Protein AF-A0AAF5RY80-F1 (afdb_monomer)

Foldseek 3Di:
DDDPPDDDPLNVLVVVLVVLLVVLVVQLVVLVVVVVPDDDDQDDPPDDPVRNVVVVVVVVVVVVVSVVSNVVSVVSVVVSVVSVVVSVVVVVVVVVVVD

pLDDT: mean 86.15, std 16.72, range [32.78, 98.25]

Structure (mmCIF, N/CA/C/O backbone):
data_AF-A0AAF5RY80-F1
#
_entry.id   AF-A0AAF5RY80-F1
#
loop_
_atom_site.group_PDB
_atom_site.id
_atom_site.type_symbol
_atom_site.label_atom_id
_atom_site.label_alt_id
_atom_site.label_comp_id
_atom_site.label_asym_id
_atom_site.label_entity_id
_atom_site.label_seq_id
_atom_site.pdbx_PDB_ins_code
_atom_site.Cartn_x
_atom_site.Cartn_y
_atom_site.Cartn_z
_atom_site.occupancy
_atom_site.B_iso_or_equiv
_atom_site.auth_seq_id
_atom_site.auth_comp_id
_atom_site.auth_asym_id
_atom_site.auth_atom_id
_atom_site.pdbx_PDB_model_num
ATOM 1 N N . MET A 1 1 ? 41.477 14.698 -15.555 1.00 32.78 1 MET A N 1
ATOM 2 C CA . MET A 1 1 ? 40.374 15.148 -16.433 1.00 32.78 1 MET A CA 1
ATOM 3 C C . MET A 1 1 ? 39.513 13.935 -16.764 1.00 32.78 1 MET A C 1
ATOM 5 O O . MET A 1 1 ? 39.820 13.187 -17.683 1.00 32.78 1 MET A O 1
ATOM 9 N N . THR A 1 2 ? 38.516 13.662 -15.926 1.00 33.88 2 THR A N 1
ATOM 10 C CA . THR A 1 2 ? 37.690 12.450 -15.996 1.00 33.88 2 THR A CA 1
ATOM 11 C C . THR A 1 2 ? 36.647 12.633 -17.095 1.00 33.88 2 THR A C 1
ATOM 13 O O . THR A 1 2 ? 35.738 13.449 -16.960 1.00 33.88 2 THR A O 1
ATOM 16 N N . LYS A 1 3 ? 36.802 11.926 -18.220 1.00 36.75 3 LYS A N 1
ATOM 17 C CA . LYS A 1 3 ? 35.811 11.922 -19.301 1.00 36.75 3 LYS A CA 1
ATOM 18 C C . LYS A 1 3 ? 34.612 11.078 -18.862 1.00 36.75 3 LYS A C 1
ATOM 20 O O . LYS A 1 3 ? 34.645 9.858 -18.981 1.00 36.75 3 LYS A O 1
ATOM 25 N N . PHE A 1 4 ? 33.561 11.725 -18.364 1.00 40.56 4 PHE A N 1
ATOM 26 C CA . PHE A 1 4 ? 32.227 11.127 -18.309 1.00 40.56 4 PHE A CA 1
ATOM 27 C C . PHE A 1 4 ? 31.706 11.030 -19.748 1.00 40.56 4 PHE A C 1
ATOM 29 O O . PHE A 1 4 ? 31.126 11.975 -20.277 1.00 40.56 4 PHE A O 1
ATOM 36 N N . PHE A 1 5 ? 31.982 9.912 -20.423 1.00 43.28 5 PHE A N 1
ATOM 37 C CA . PHE A 1 5 ? 31.285 9.580 -21.662 1.00 43.28 5 PHE A CA 1
ATOM 38 C C . PHE A 1 5 ? 29.812 9.350 -21.319 1.00 43.28 5 PHE A C 1
ATOM 40 O O . PHE A 1 5 ? 29.488 8.535 -20.456 1.00 43.28 5 PHE A O 1
ATOM 47 N N . GLY A 1 6 ? 28.945 10.152 -21.937 1.00 42.78 6 GLY A N 1
ATOM 48 C CA . GLY A 1 6 ? 27.525 10.221 -21.627 1.00 42.78 6 GLY A CA 1
ATOM 49 C C . GLY A 1 6 ? 26.846 8.866 -21.763 1.00 42.78 6 GLY A C 1
ATOM 50 O O . GLY A 1 6 ? 26.859 8.270 -22.839 1.00 42.78 6 GLY A O 1
ATOM 51 N N . ALA A 1 7 ? 26.216 8.419 -20.677 1.00 46.22 7 ALA A N 1
ATOM 52 C CA . ALA A 1 7 ? 25.208 7.374 -20.744 1.00 46.22 7 ALA A CA 1
ATOM 53 C C . ALA A 1 7 ? 24.191 7.770 -21.820 1.00 46.22 7 ALA A C 1
ATOM 55 O O . ALA A 1 7 ? 23.698 8.904 -21.846 1.00 46.22 7 ALA A O 1
ATOM 56 N N . THR A 1 8 ? 23.895 6.860 -22.740 1.00 60.91 8 THR A N 1
ATOM 57 C CA . THR A 1 8 ? 22.867 7.119 -23.747 1.00 60.91 8 THR A CA 1
ATOM 58 C C . THR A 1 8 ? 21.544 7.415 -23.031 1.00 60.91 8 THR A C 1
ATOM 60 O O . THR A 1 8 ? 21.240 6.819 -22.000 1.00 60.91 8 THR A O 1
ATOM 63 N N . SER A 1 9 ? 20.716 8.321 -23.565 1.00 64.56 9 SER A N 1
ATOM 64 C CA . SER A 1 9 ? 19.412 8.690 -22.968 1.00 64.56 9 SER A CA 1
ATOM 65 C C . SER A 1 9 ? 18.545 7.470 -22.580 1.00 64.56 9 SER A C 1
ATOM 67 O O . SER A 1 9 ? 17.769 7.526 -21.627 1.00 64.56 9 SER A O 1
ATOM 69 N N . ARG A 1 10 ? 18.735 6.331 -23.261 1.00 64.81 10 ARG A N 1
ATOM 70 C CA . ARG A 1 10 ? 18.088 5.045 -22.964 1.00 64.81 10 ARG A CA 1
ATOM 71 C C . ARG A 1 10 ? 18.618 4.349 -21.709 1.00 64.81 10 ARG A C 1
ATOM 73 O O . ARG A 1 10 ? 17.816 3.779 -20.980 1.00 64.81 10 ARG A O 1
ATOM 80 N N . GLU A 1 11 ? 19.926 4.374 -21.467 1.00 63.44 11 GLU A N 1
ATOM 81 C CA . GLU A 1 11 ? 20.539 3.812 -20.253 1.00 63.44 11 GLU A CA 1
ATOM 82 C C . GLU A 1 11 ? 20.122 4.616 -19.022 1.00 63.44 11 GLU A C 1
ATOM 84 O O . GLU A 1 11 ? 19.768 4.035 -17.998 1.00 63.44 11 GLU A O 1
ATOM 89 N N . LEU A 1 12 ? 20.051 5.946 -19.161 1.00 65.44 12 LEU A N 1
ATOM 90 C CA . LEU A 1 12 ? 19.527 6.825 -18.118 1.00 65.44 12 LEU A CA 1
ATOM 91 C C . LEU A 1 12 ? 18.050 6.504 -17.809 1.00 65.44 12 LEU A C 1
ATOM 93 O O . LEU A 1 12 ? 17.675 6.379 -16.647 1.00 65.44 12 LEU A O 1
ATOM 97 N N . CYS A 1 13 ? 17.228 6.288 -18.844 1.00 76.06 13 CYS A N 1
ATOM 98 C CA . CYS A 1 13 ? 15.809 5.937 -18.707 1.00 76.06 13 CYS A CA 1
ATOM 99 C C . CYS A 1 13 ? 15.591 4.583 -18.004 1.00 76.06 13 CYS A C 1
ATOM 101 O O . CYS A 1 13 ? 14.750 4.473 -17.110 1.00 76.06 13 CYS A O 1
ATOM 103 N N . LEU A 1 14 ? 16.383 3.566 -18.359 1.00 81.06 14 LEU A N 1
ATOM 104 C CA . LEU A 1 14 ? 16.352 2.254 -17.711 1.00 81.06 14 LEU A CA 1
ATOM 105 C C . LEU A 1 14 ? 16.757 2.326 -16.237 1.00 81.06 14 LEU A C 1
ATOM 107 O O . LEU A 1 14 ? 16.058 1.781 -15.384 1.00 81.06 14 LEU A O 1
ATOM 111 N N . ALA A 1 15 ? 17.852 3.025 -15.930 1.00 85.75 15 ALA A N 1
ATOM 112 C CA . ALA A 1 15 ? 18.319 3.198 -14.559 1.00 85.75 15 ALA A CA 1
ATOM 113 C C . ALA A 1 15 ? 17.255 3.877 -13.679 1.00 85.75 15 ALA A C 1
ATOM 115 O O . ALA A 1 15 ? 17.009 3.439 -12.555 1.00 85.75 15 ALA A O 1
ATOM 116 N N . THR A 1 16 ? 16.557 4.889 -14.209 1.00 88.19 16 THR A N 1
ATOM 117 C CA . THR A 1 16 ? 15.443 5.541 -13.507 1.00 88.19 16 THR A CA 1
ATOM 118 C C . THR A 1 16 ? 14.267 4.589 -13.260 1.00 88.19 16 THR A C 1
ATOM 120 O O . THR A 1 16 ? 13.699 4.601 -12.169 1.00 88.19 16 THR A O 1
ATOM 123 N N . LEU A 1 17 ? 13.901 3.737 -14.227 1.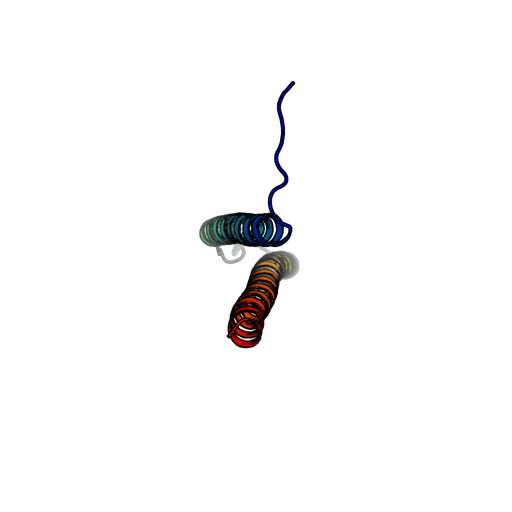00 89.00 17 LEU A N 1
ATOM 124 C CA . LEU A 1 17 ? 12.838 2.740 -14.033 1.00 89.00 17 LEU A CA 1
ATOM 125 C C . LEU A 1 17 ? 13.193 1.744 -12.924 1.00 89.00 17 LEU A C 1
ATOM 127 O O . LEU A 1 17 ? 12.379 1.522 -12.029 1.00 89.00 17 LEU A O 1
ATOM 131 N N . PHE A 1 18 ? 14.414 1.204 -12.931 1.00 90.44 18 PHE A N 1
ATOM 132 C CA . PHE A 1 18 ? 14.873 0.283 -11.889 1.00 90.44 18 PHE A CA 1
ATOM 133 C C . PHE A 1 18 ? 14.916 0.933 -10.504 1.00 90.44 18 PHE A C 1
ATOM 135 O O . PHE A 1 18 ? 14.434 0.337 -9.540 1.00 90.44 18 PHE A O 1
ATOM 142 N N . ALA A 1 19 ? 15.420 2.166 -10.399 1.00 92.81 19 ALA A N 1
ATOM 143 C CA . ALA A 1 19 ? 15.437 2.906 -9.138 1.00 92.81 19 ALA A CA 1
ATOM 144 C C . ALA A 1 19 ? 14.018 3.117 -8.578 1.00 92.81 19 ALA A C 1
ATOM 146 O O . ALA A 1 19 ? 13.778 2.927 -7.382 1.00 92.81 19 ALA A O 1
ATOM 147 N N . ASN A 1 20 ? 13.058 3.445 -9.449 1.00 92.31 20 ASN A N 1
ATOM 148 C CA . ASN A 1 20 ? 11.658 3.612 -9.065 1.00 92.31 20 ASN A CA 1
ATOM 149 C C . ASN A 1 20 ? 11.015 2.291 -8.622 1.00 92.31 20 ASN A C 1
ATOM 151 O O . ASN A 1 20 ? 10.309 2.281 -7.613 1.00 92.31 20 ASN A O 1
ATOM 155 N N . ILE A 1 21 ? 11.277 1.179 -9.321 1.00 94.69 21 ILE A N 1
ATOM 156 C CA . ILE A 1 21 ? 10.807 -0.160 -8.920 1.00 94.69 21 ILE A CA 1
ATOM 157 C C . ILE A 1 21 ? 11.318 -0.493 -7.525 1.00 94.69 21 ILE A C 1
ATOM 159 O O . ILE A 1 21 ? 10.529 -0.865 -6.657 1.00 94.69 21 ILE A O 1
ATOM 163 N N . GLN A 1 22 ? 12.624 -0.338 -7.306 1.00 96.44 22 GLN A N 1
ATOM 164 C CA . GLN A 1 22 ? 13.253 -0.694 -6.041 1.00 96.44 22 GLN A CA 1
ATOM 165 C C . GLN A 1 22 ? 12.689 0.147 -4.893 1.00 96.44 22 GLN A C 1
ATOM 167 O O . GLN A 1 22 ? 12.246 -0.400 -3.885 1.00 96.44 22 GLN A O 1
ATOM 172 N N . THR A 1 23 ? 12.594 1.462 -5.095 1.00 96.69 23 THR A N 1
ATOM 173 C CA . THR A 1 23 ? 12.020 2.389 -4.112 1.00 96.69 23 THR A CA 1
ATOM 174 C C . THR A 1 23 ? 10.563 2.042 -3.790 1.00 96.69 23 THR A C 1
ATOM 176 O O . THR A 1 23 ? 10.153 2.046 -2.630 1.00 96.69 23 THR A O 1
ATOM 179 N N . THR A 1 24 ? 9.755 1.729 -4.805 1.00 97.06 24 THR A N 1
ATOM 180 C CA . THR A 1 24 ? 8.330 1.399 -4.623 1.00 97.06 24 THR A CA 1
ATOM 181 C C . THR A 1 24 ? 8.162 0.058 -3.913 1.00 97.06 24 THR A C 1
ATOM 183 O O . THR A 1 24 ? 7.330 -0.068 -3.015 1.00 97.06 24 THR A O 1
ATOM 186 N N . LYS A 1 25 ? 9.001 -0.929 -4.243 1.00 97.38 25 LYS A N 1
ATOM 187 C CA . LYS A 1 25 ? 9.053 -2.227 -3.563 1.00 97.38 25 LYS A CA 1
ATOM 188 C C . LYS A 1 25 ? 9.397 -2.072 -2.087 1.00 97.38 25 LYS A C 1
ATOM 190 O O . LYS A 1 25 ? 8.713 -2.653 -1.252 1.00 97.38 25 LYS A O 1
ATOM 195 N N . GLU A 1 26 ? 10.425 -1.297 -1.759 1.00 98.06 26 GLU A N 1
ATOM 196 C CA . GLU A 1 26 ? 10.819 -1.051 -0.368 1.00 98.06 26 GLU A CA 1
ATOM 197 C C . GLU A 1 26 ? 9.696 -0.381 0.426 1.00 98.06 26 GLU A C 1
ATOM 199 O O . GLU A 1 26 ? 9.359 -0.843 1.517 1.00 98.06 26 GLU A O 1
ATOM 204 N N . LYS A 1 27 ? 9.046 0.638 -0.153 1.00 97.44 27 LYS A N 1
ATOM 205 C CA . LYS A 1 27 ? 7.867 1.280 0.447 1.00 97.44 27 LYS A CA 1
ATOM 206 C C . LYS A 1 27 ? 6.746 0.276 0.715 1.00 97.44 27 LYS A C 1
ATOM 208 O O . LYS A 1 27 ? 6.227 0.242 1.827 1.00 97.44 27 LYS A O 1
ATOM 213 N N . LEU A 1 28 ? 6.406 -0.568 -0.261 1.00 98.00 28 LEU A N 1
ATOM 214 C CA . LEU A 1 28 ? 5.357 -1.575 -0.100 1.00 98.00 28 LEU A CA 1
ATOM 215 C C . LEU A 1 28 ? 5.714 -2.608 0.977 1.00 98.00 28 LEU A C 1
ATOM 217 O O . LEU A 1 28 ? 4.889 -2.910 1.832 1.00 98.00 28 LEU A O 1
ATOM 221 N N . VAL A 1 29 ? 6.944 -3.127 0.973 1.00 98.06 29 VAL A N 1
ATOM 222 C CA . VAL A 1 29 ? 7.405 -4.093 1.983 1.00 98.06 29 VAL A CA 1
ATOM 223 C C . VAL A 1 29 ? 7.336 -3.493 3.386 1.00 98.06 29 VAL A C 1
ATOM 225 O O . VAL A 1 29 ? 6.889 -4.167 4.312 1.00 98.06 29 VAL A O 1
ATOM 228 N N . ASN A 1 30 ? 7.738 -2.232 3.553 1.00 97.56 30 ASN A N 1
ATOM 229 C CA . ASN A 1 30 ? 7.648 -1.549 4.841 1.00 97.56 30 ASN A CA 1
ATOM 230 C C . ASN A 1 30 ? 6.190 -1.361 5.282 1.00 97.56 30 ASN A C 1
ATOM 232 O O . ASN A 1 30 ? 5.868 -1.680 6.422 1.00 97.56 30 ASN A O 1
ATOM 236 N N . LEU A 1 31 ? 5.289 -0.969 4.375 1.00 97.25 31 LEU A N 1
ATOM 237 C CA . LEU A 1 31 ? 3.854 -0.874 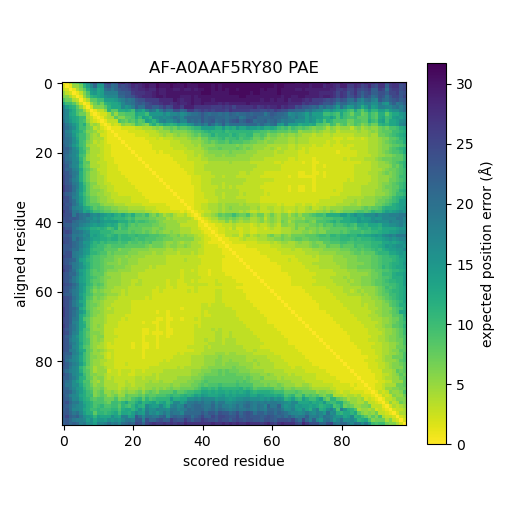4.674 1.00 97.25 31 LEU A CA 1
ATOM 238 C C . LEU A 1 31 ? 3.253 -2.220 5.095 1.00 97.25 31 LEU A C 1
ATOM 240 O O . LEU A 1 31 ? 2.482 -2.274 6.049 1.00 97.25 31 LEU A O 1
ATOM 244 N N . LEU A 1 32 ? 3.620 -3.314 4.425 1.00 96.56 32 LEU A N 1
ATOM 245 C CA . LEU A 1 32 ? 3.149 -4.653 4.787 1.00 96.56 32 LEU A CA 1
ATOM 246 C C . LEU A 1 32 ? 3.661 -5.083 6.166 1.00 96.56 32 LEU A C 1
ATOM 248 O O . LEU A 1 32 ? 2.915 -5.688 6.932 1.00 96.56 32 LEU A O 1
ATOM 252 N N . LYS A 1 33 ? 4.905 -4.734 6.514 1.00 96.88 33 LYS A N 1
ATOM 253 C CA . LYS A 1 33 ? 5.439 -4.955 7.867 1.00 96.88 33 LYS A CA 1
ATOM 254 C C . LYS A 1 33 ? 4.673 -4.147 8.911 1.00 96.88 33 LYS A C 1
ATOM 256 O O . LYS A 1 33 ? 4.297 -4.710 9.934 1.00 96.88 33 LYS A O 1
ATOM 261 N N . GLU A 1 34 ? 4.410 -2.868 8.641 1.00 95.25 34 GLU A N 1
ATOM 262 C CA . GLU A 1 34 ? 3.604 -2.019 9.523 1.00 95.25 34 GLU A CA 1
ATOM 263 C C . GLU A 1 34 ? 2.223 -2.640 9.757 1.00 95.25 34 GLU A C 1
ATOM 265 O O . GLU A 1 34 ? 1.828 -2.816 10.904 1.00 95.25 34 GLU A O 1
ATOM 270 N N . ILE A 1 35 ? 1.524 -3.044 8.693 1.00 94.81 35 ILE A N 1
ATOM 271 C CA . ILE A 1 35 ? 0.196 -3.669 8.780 1.00 94.81 35 ILE A CA 1
ATOM 272 C C . ILE A 1 35 ? 0.244 -4.980 9.565 1.00 94.81 35 ILE A C 1
ATOM 274 O O . ILE A 1 35 ? -0.589 -5.188 10.441 1.00 94.81 35 ILE A O 1
ATOM 278 N N . ASN A 1 36 ? 1.234 -5.837 9.313 1.00 93.44 36 ASN A N 1
ATOM 279 C CA . ASN A 1 36 ? 1.387 -7.091 10.054 1.00 93.44 36 ASN A CA 1
ATOM 280 C C . ASN A 1 36 ? 1.675 -6.867 11.545 1.00 93.44 36 ASN A C 1
ATOM 282 O O . ASN A 1 36 ? 1.323 -7.711 12.364 1.00 93.44 36 ASN A O 1
ATOM 286 N N . SER A 1 37 ? 2.302 -5.744 11.904 1.00 94.12 37 SER A N 1
ATOM 287 C CA . SER A 1 37 ? 2.532 -5.362 13.302 1.00 94.12 37 SER A CA 1
ATOM 288 C C . SER A 1 37 ? 1.332 -4.678 13.968 1.00 94.12 37 SER A C 1
ATOM 290 O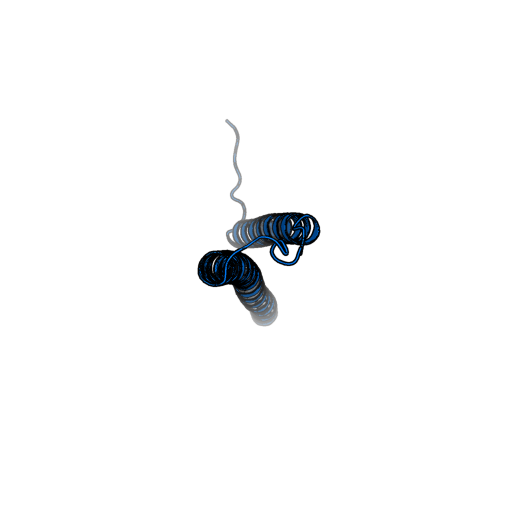 O . SER A 1 37 ? 1.361 -4.437 15.173 1.00 94.12 37 SER A O 1
ATOM 292 N N . MET A 1 38 ? 0.274 -4.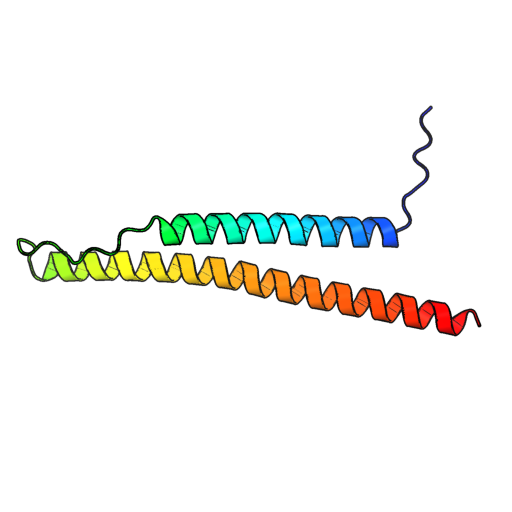350 13.217 1.00 91.31 38 MET A N 1
ATOM 293 C CA . MET A 1 38 ? -0.914 -3.721 13.789 1.00 91.31 38 MET A CA 1
ATOM 294 C C . MET A 1 38 ? -1.720 -4.738 14.596 1.00 91.31 38 MET A C 1
ATOM 296 O O . MET A 1 38 ? -2.303 -5.673 14.053 1.00 91.31 38 MET A O 1
ATOM 300 N N . GLU A 1 39 ? -1.847 -4.501 15.899 1.00 84.88 39 GLU A N 1
ATOM 301 C CA . GLU A 1 39 ? -2.751 -5.287 16.732 1.00 84.88 39 GLU A CA 1
ATOM 302 C C . GLU A 1 39 ? -4.217 -4.905 16.471 1.00 84.88 39 GLU A C 1
ATOM 304 O O . GLU A 1 39 ? -4.656 -3.764 16.685 1.00 84.88 39 GLU A O 1
ATOM 309 N N . ILE A 1 40 ? -5.011 -5.883 16.030 1.00 85.25 40 ILE A N 1
ATOM 310 C CA . ILE A 1 40 ? -6.461 -5.749 15.859 1.00 85.25 40 ILE A CA 1
ATOM 311 C C . ILE A 1 40 ? -7.184 -6.282 17.082 1.00 85.25 40 ILE A C 1
ATOM 313 O O . ILE A 1 40 ? -7.640 -7.419 17.119 1.00 85.25 40 ILE A O 1
ATOM 317 N N . LYS A 1 41 ? -7.267 -5.420 18.097 1.00 88.00 41 LYS A N 1
ATOM 318 C CA . LYS A 1 41 ? -8.007 -5.677 19.331 1.00 88.00 41 LYS A CA 1
ATOM 319 C C . LYS A 1 41 ? -9.384 -5.002 19.295 1.00 88.00 41 LYS A C 1
ATOM 321 O O . LYS A 1 41 ? -9.499 -3.903 18.734 1.00 88.00 41 LYS A O 1
ATOM 326 N N . PRO A 1 42 ? -10.416 -5.644 19.867 1.00 89.56 42 PRO A N 1
ATOM 327 C CA . PRO A 1 42 ? -11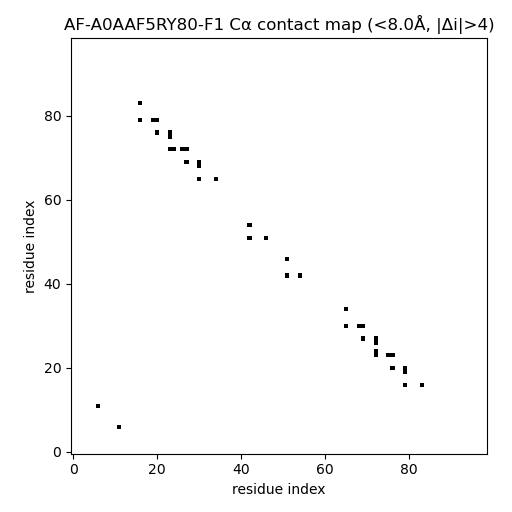.696 -4.995 20.120 1.00 89.56 42 PRO A CA 1
ATOM 328 C C . PRO A 1 42 ? -11.542 -3.888 21.180 1.00 89.56 42 PRO A C 1
ATOM 330 O O . PRO A 1 42 ? -10.555 -3.892 21.921 1.00 89.56 42 PRO A O 1
ATOM 333 N N . PRO A 1 43 ? -12.495 -2.941 21.262 1.00 93.25 43 PRO A N 1
ATOM 334 C CA . PRO A 1 43 ? -12.527 -1.973 22.352 1.00 93.25 43 PRO A CA 1
ATOM 335 C C . PRO A 1 43 ? -12.706 -2.682 23.697 1.00 93.25 43 PRO A C 1
ATOM 337 O O . PRO A 1 43 ? -13.303 -3.760 23.771 1.00 93.25 43 PRO A O 1
ATOM 340 N N . GLU A 1 44 ? -12.216 -2.063 24.766 1.00 93.38 44 GLU A N 1
ATOM 341 C CA . GLU A 1 44 ? -12.341 -2.620 26.110 1.00 93.38 44 GLU A CA 1
ATOM 342 C C . GLU A 1 44 ? -13.813 -2.714 26.534 1.00 93.38 44 GLU A C 1
ATOM 344 O O . GLU A 1 44 ? -14.657 -1.884 26.177 1.00 93.38 44 GLU A O 1
ATOM 349 N N . SER A 1 45 ? -14.139 -3.738 27.325 1.00 92.62 45 SER A N 1
ATOM 350 C CA . SER A 1 45 ? -15.503 -3.949 27.819 1.00 92.62 45 SER A CA 1
ATOM 351 C C . SER A 1 45 ? -15.984 -2.807 28.719 1.00 92.62 45 SER A C 1
ATOM 353 O O . SER A 1 45 ? -17.180 -2.523 28.737 1.00 92.62 45 SER A O 1
ATOM 355 N N . SER A 1 46 ? -15.053 -2.143 29.410 1.00 96.56 46 SER A N 1
ATOM 356 C CA . SER A 1 46 ? -15.254 -0.970 30.270 1.00 96.56 46 SER A CA 1
ATOM 357 C C . SER A 1 46 ? -15.636 0.303 29.510 1.00 96.56 46 SER A C 1
ATOM 359 O O . SER A 1 46 ? -16.212 1.200 30.120 1.00 96.56 46 SER A O 1
ATOM 361 N N . MET A 1 47 ? -15.350 0.395 28.205 1.00 96.88 47 MET A N 1
ATOM 362 C CA . MET A 1 47 ? -15.621 1.604 27.422 1.00 96.88 47 MET A CA 1
ATOM 363 C C . MET A 1 47 ? -17.125 1.870 27.288 1.00 96.88 47 MET A C 1
ATOM 365 O O . MET A 1 47 ? -17.926 0.970 26.985 1.00 96.88 47 MET A O 1
ATOM 369 N N . THR A 1 48 ? -17.492 3.140 27.429 1.00 97.69 48 THR A N 1
ATOM 370 C CA . THR A 1 48 ? -18.821 3.673 27.126 1.00 97.69 48 THR A CA 1
ATOM 371 C C . THR A 1 48 ? -19.138 3.575 25.630 1.00 97.69 48 THR A C 1
ATOM 373 O O . THR A 1 48 ? -18.291 3.250 24.793 1.00 97.69 48 THR A O 1
ATOM 376 N N . LEU A 1 49 ? -20.395 3.844 25.269 1.00 96.62 49 LEU A N 1
ATOM 377 C CA . LEU A 1 49 ? -20.822 3.824 23.872 1.00 96.62 49 LEU A CA 1
ATOM 378 C C . LEU A 1 49 ? -20.102 4.884 23.019 1.00 96.62 49 LEU A C 1
ATOM 380 O O . LEU A 1 49 ? -19.705 4.575 21.896 1.00 96.62 49 LEU A O 1
ATOM 384 N N . GLU A 1 50 ? -19.914 6.101 23.540 1.00 97.31 50 GLU A N 1
ATOM 385 C CA . GLU A 1 50 ? -19.259 7.175 22.781 1.00 97.31 50 GLU A CA 1
ATOM 386 C C . GLU A 1 50 ? -17.764 6.881 22.597 1.00 97.31 50 GLU A C 1
ATOM 388 O O . GLU A 1 50 ? -17.259 6.957 21.481 1.00 97.31 50 GLU A O 1
ATOM 393 N N . GLU A 1 51 ? -17.081 6.391 23.637 1.00 97.19 51 GLU A N 1
ATOM 394 C CA . GLU A 1 51 ? -15.677 5.964 23.532 1.00 97.19 51 GLU A CA 1
ATOM 395 C C . GLU A 1 51 ? -15.497 4.831 22.513 1.00 97.19 51 GLU A C 1
ATOM 397 O O . GLU A 1 51 ? -14.549 4.839 21.727 1.00 97.19 51 GLU A O 1
ATOM 402 N N . LYS A 1 52 ? -16.435 3.874 22.458 1.00 96.00 52 LYS A N 1
ATOM 403 C CA . LYS A 1 52 ? -16.433 2.813 21.436 1.00 96.00 52 LYS A CA 1
ATOM 404 C C . LYS A 1 52 ? -16.587 3.382 20.027 1.00 96.00 52 LYS A C 1
ATOM 406 O O . LYS A 1 52 ? -15.927 2.913 19.098 1.00 96.00 52 LYS A O 1
ATOM 411 N N . LYS A 1 53 ? -17.445 4.383 19.843 1.00 96.50 53 LYS A N 1
ATOM 412 C CA . LYS A 1 53 ? -17.653 5.041 18.547 1.00 96.50 53 LYS A CA 1
ATOM 413 C C . LYS A 1 53 ? -16.406 5.803 18.095 1.00 96.50 53 LYS A C 1
ATOM 415 O O . LYS A 1 53 ? -16.010 5.673 16.931 1.00 96.50 53 LYS A O 1
ATOM 420 N N . ASP A 1 54 ? -15.751 6.517 19.002 1.00 96.25 54 ASP A N 1
ATOM 421 C CA . ASP A 1 54 ? -14.482 7.193 18.722 1.00 96.25 54 ASP A CA 1
ATOM 422 C C . ASP A 1 54 ? -13.373 6.189 18.402 1.00 96.25 54 ASP A C 1
ATOM 424 O O . ASP A 1 54 ? -12.680 6.337 17.390 1.00 96.25 54 ASP A O 1
ATOM 428 N N . PHE A 1 55 ? -13.273 5.105 19.178 1.00 95.31 55 PHE A N 1
ATOM 429 C CA . PHE A 1 55 ? -12.344 4.003 18.930 1.00 95.31 55 PHE A CA 1
ATOM 430 C C . PHE A 1 55 ? -12.482 3.457 17.503 1.00 95.31 55 PHE A C 1
ATOM 432 O O . PHE A 1 55 ? -11.496 3.379 16.762 1.00 95.31 55 PHE A O 1
ATOM 439 N N . TYR A 1 56 ? -13.703 3.125 17.070 1.00 94.88 56 TYR A N 1
ATOM 440 C CA . TYR A 1 56 ? -13.935 2.620 15.715 1.00 94.88 56 TYR A CA 1
ATOM 441 C C . TYR A 1 56 ? -13.698 3.677 14.635 1.00 94.88 56 TYR A C 1
ATOM 443 O O . TYR A 1 56 ? -13.204 3.340 13.559 1.00 94.88 56 TYR A O 1
ATOM 451 N N . THR A 1 57 ? -13.992 4.948 14.908 1.00 96.00 57 THR A N 1
ATOM 452 C CA . THR A 1 57 ? -13.751 6.046 13.961 1.00 96.00 57 THR A CA 1
ATOM 453 C C . THR A 1 57 ? -12.259 6.244 13.708 1.00 96.00 57 THR A C 1
ATOM 455 O O . THR A 1 57 ? -11.828 6.314 12.555 1.00 96.00 57 THR A O 1
ATOM 458 N N . ILE A 1 58 ? -11.452 6.279 14.771 1.00 94.88 58 ILE A N 1
ATOM 459 C CA . ILE A 1 58 ? -9.990 6.376 14.678 1.00 94.88 58 ILE A CA 1
ATOM 460 C C . ILE A 1 58 ? -9.437 5.159 13.935 1.00 94.88 58 ILE A C 1
ATOM 462 O O . ILE A 1 58 ? -8.624 5.291 13.020 1.00 94.88 58 ILE A O 1
ATOM 466 N N . ARG A 1 59 ? -9.925 3.966 14.283 1.00 93.81 59 ARG A N 1
ATOM 467 C CA . ARG A 1 59 ? -9.469 2.715 13.682 1.00 93.81 59 ARG A CA 1
ATOM 468 C C . ARG A 1 59 ? -9.811 2.613 12.196 1.00 93.81 59 ARG A C 1
ATOM 470 O O . ARG A 1 59 ? -8.974 2.174 11.411 1.00 93.81 59 ARG A O 1
ATOM 477 N N . LYS A 1 60 ? -11.000 3.067 11.795 1.00 95.12 60 LYS A N 1
ATOM 478 C CA . LYS A 1 60 ? -11.400 3.170 10.387 1.00 95.12 60 LYS A CA 1
ATOM 479 C C . LYS A 1 60 ? -10.442 4.074 9.610 1.00 95.12 60 LYS A C 1
ATOM 481 O O . LYS A 1 60 ? -9.900 3.632 8.602 1.00 95.12 60 LYS A O 1
ATOM 486 N N . ARG A 1 61 ? -10.166 5.282 10.118 1.00 96.81 61 ARG A N 1
ATOM 487 C CA . ARG A 1 61 ? -9.231 6.230 9.481 1.00 96.81 61 ARG A CA 1
ATOM 488 C C . ARG A 1 61 ? -7.831 5.641 9.322 1.00 96.81 61 ARG A C 1
ATOM 490 O O . ARG A 1 61 ? -7.201 5.825 8.287 1.00 96.81 61 ARG A O 1
ATOM 497 N N . LEU A 1 62 ? -7.357 4.906 10.328 1.00 95.06 62 LEU A N 1
ATOM 498 C CA . LEU A 1 62 ? -6.061 4.231 10.274 1.00 95.06 62 LEU A CA 1
ATOM 499 C C . LEU A 1 62 ? -6.004 3.190 9.144 1.00 95.06 62 LEU A C 1
ATOM 501 O O . LEU A 1 62 ? -5.026 3.148 8.403 1.00 95.06 62 LEU A O 1
ATOM 505 N N . PHE A 1 63 ? -7.042 2.365 8.987 1.00 95.06 63 PHE A N 1
ATOM 506 C CA . PHE A 1 63 ? -7.095 1.388 7.897 1.00 95.06 63 PHE A CA 1
ATOM 507 C C . PHE A 1 63 ? -7.245 2.042 6.520 1.00 95.06 63 PHE A C 1
ATOM 509 O O . PHE A 1 63 ? -6.612 1.591 5.567 1.00 95.06 63 PHE A O 1
ATOM 516 N N . GLU A 1 64 ? -8.034 3.112 6.415 1.00 97.19 64 GLU A N 1
ATOM 517 C CA . GLU A 1 64 ? -8.176 3.887 5.178 1.00 97.19 64 GLU A CA 1
ATOM 518 C C . GLU A 1 64 ? -6.834 4.486 4.733 1.00 97.19 64 GLU A C 1
ATOM 520 O O . GLU A 1 64 ? -6.471 4.351 3.566 1.00 97.19 64 GLU A O 1
ATOM 525 N N . ASP A 1 65 ? -6.049 5.053 5.655 1.00 96.75 65 ASP A N 1
ATOM 526 C CA . ASP A 1 65 ? -4.696 5.550 5.368 1.00 96.75 65 ASP A CA 1
ATOM 527 C C . ASP A 1 65 ? -3.770 4.434 4.852 1.00 96.75 65 ASP A C 1
ATOM 529 O O . ASP A 1 65 ? -3.101 4.601 3.828 1.00 96.75 65 ASP A O 1
ATOM 533 N N . LYS A 1 66 ? -3.761 3.257 5.497 1.00 96.25 66 LYS A N 1
ATOM 534 C CA . LYS A 1 66 ? -2.960 2.115 5.018 1.00 96.25 66 LYS A CA 1
ATOM 535 C C . LYS A 1 66 ? -3.380 1.666 3.621 1.00 96.25 66 LYS A C 1
ATOM 537 O O . LYS A 1 66 ? -2.515 1.426 2.776 1.00 96.25 66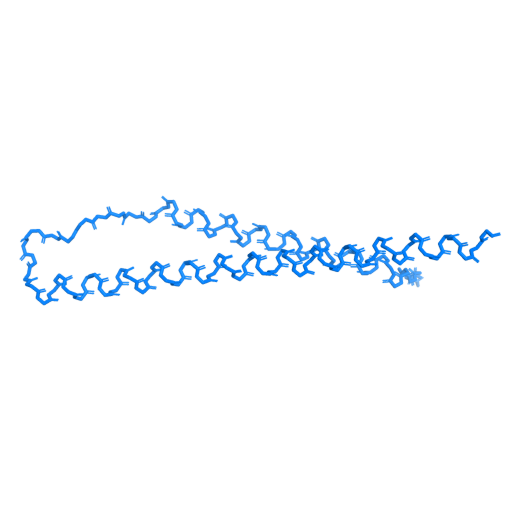 LYS A O 1
ATOM 542 N N . LEU A 1 67 ? -4.685 1.588 3.367 1.00 97.31 67 LEU A N 1
ATOM 543 C CA . LEU A 1 67 ? -5.223 1.202 2.066 1.00 97.31 67 LEU A CA 1
ATOM 544 C C . LEU A 1 67 ? -4.816 2.198 0.973 1.00 97.31 67 LEU A C 1
ATOM 546 O O . LEU A 1 67 ? -4.334 1.778 -0.078 1.00 97.31 67 LEU A O 1
ATOM 550 N N . GLN A 1 68 ? -4.927 3.502 1.239 1.00 98.25 68 GLN A N 1
ATOM 551 C CA . GLN A 1 68 ? -4.516 4.551 0.300 1.00 98.25 68 GLN A CA 1
ATOM 552 C C . GLN A 1 68 ? -3.026 4.461 -0.050 1.00 98.25 68 GLN A C 1
ATOM 554 O O . GLN A 1 68 ? -2.645 4.586 -1.215 1.00 98.25 68 GLN A O 1
ATOM 559 N N . ARG A 1 69 ? -2.160 4.191 0.933 1.00 98.12 69 ARG A N 1
ATOM 560 C CA . ARG A 1 69 ? -0.716 4.037 0.691 1.00 98.12 69 ARG A CA 1
ATOM 561 C C . ARG A 1 69 ? -0.387 2.793 -0.137 1.00 98.12 69 ARG A C 1
ATOM 563 O O . ARG A 1 69 ? 0.508 2.850 -0.983 1.00 98.12 69 ARG A O 1
ATOM 570 N N . ILE A 1 70 ? -1.107 1.687 0.069 1.00 97.88 70 ILE A N 1
ATOM 571 C CA . ILE A 1 70 ? -0.984 0.491 -0.780 1.00 97.88 70 ILE A CA 1
ATOM 572 C C . ILE A 1 70 ? -1.418 0.817 -2.208 1.00 97.88 70 ILE A C 1
ATOM 574 O O . ILE A 1 70 ? -0.680 0.516 -3.144 1.00 97.88 70 ILE A O 1
ATOM 578 N N . GLN A 1 71 ? -2.572 1.466 -2.377 1.00 98.06 71 GLN A N 1
ATOM 579 C CA . GLN A 1 71 ? -3.073 1.871 -3.691 1.00 98.06 71 GLN A CA 1
ATOM 580 C C . GLN A 1 71 ? -2.062 2.751 -4.429 1.00 98.06 71 GLN A C 1
ATOM 582 O O . GLN A 1 71 ? -1.777 2.498 -5.593 1.00 98.06 71 GLN A O 1
ATOM 587 N N . LEU A 1 72 ? -1.427 3.703 -3.740 1.00 97.88 72 LEU A N 1
ATOM 588 C CA . LEU A 1 72 ? -0.367 4.519 -4.331 1.00 97.88 72 LEU A CA 1
ATOM 589 C C . LEU A 1 72 ? 0.816 3.673 -4.836 1.00 97.88 72 LEU A C 1
ATOM 591 O O . LEU A 1 72 ? 1.349 3.942 -5.915 1.00 97.88 72 LEU A O 1
ATOM 595 N N . CYS A 1 73 ? 1.227 2.644 -4.087 1.00 97.69 73 CYS A N 1
ATOM 596 C CA . CYS A 1 73 ? 2.274 1.721 -4.534 1.00 97.69 73 CYS A CA 1
ATOM 597 C C . CYS A 1 73 ? 1.831 0.939 -5.780 1.00 97.69 73 CYS A C 1
ATOM 599 O O . CYS A 1 73 ? 2.607 0.830 -6.726 1.00 97.69 73 CYS A O 1
ATOM 601 N N . VAL A 1 74 ? 0.589 0.447 -5.806 1.00 97.69 74 VAL A N 1
ATOM 602 C CA . VAL A 1 74 ? 0.012 -0.273 -6.954 1.00 97.69 74 VAL A CA 1
ATOM 603 C C . VAL A 1 74 ? -0.023 0.615 -8.197 1.00 97.69 74 VAL A C 1
ATOM 605 O O . VAL A 1 74 ? 0.571 0.250 -9.207 1.00 97.69 74 VAL A O 1
ATOM 608 N N . THR A 1 75 ? -0.591 1.820 -8.107 1.00 97.56 75 THR A N 1
ATOM 609 C CA . THR A 1 75 ? -0.637 2.775 -9.227 1.00 97.56 75 THR A CA 1
ATOM 610 C C . THR A 1 75 ? 0.761 3.156 -9.717 1.00 97.56 75 THR A C 1
ATOM 612 O O . THR A 1 75 ? 0.995 3.337 -10.913 1.00 97.56 75 THR A O 1
ATOM 615 N N . THR A 1 76 ? 1.736 3.242 -8.807 1.00 96.06 76 THR A N 1
ATOM 616 C CA . THR A 1 76 ? 3.133 3.481 -9.187 1.00 96.06 76 THR A CA 1
ATOM 617 C C . THR A 1 76 ? 3.702 2.300 -9.977 1.00 96.06 76 THR A C 1
ATOM 619 O O . THR A 1 76 ? 4.352 2.515 -11.001 1.00 96.06 76 THR A O 1
ATOM 622 N N . PHE A 1 77 ? 3.439 1.059 -9.553 1.00 96.81 77 PHE A N 1
ATOM 623 C CA . PHE A 1 77 ? 3.849 -0.136 -10.294 1.00 96.81 77 PHE A CA 1
ATOM 624 C C . PHE A 1 77 ? 3.185 -0.237 -11.668 1.00 96.81 77 PHE A C 1
ATOM 626 O O . PHE A 1 77 ? 3.876 -0.549 -12.635 1.00 96.81 77 PHE A O 1
ATOM 633 N N . GLU A 1 78 ? 1.896 0.079 -11.778 1.00 96.81 78 GLU A N 1
ATOM 634 C CA . GLU A 1 78 ? 1.178 0.134 -13.058 1.00 96.81 78 GLU A CA 1
ATOM 635 C C . GLU A 1 78 ? 1.830 1.149 -14.006 1.00 96.81 78 GLU A C 1
ATOM 637 O O . GLU A 1 78 ? 2.224 0.798 -15.117 1.00 96.81 78 GLU A O 1
ATOM 642 N N . SER A 1 79 ? 2.092 2.373 -13.531 1.00 95.06 79 SER A N 1
ATOM 643 C CA . SER A 1 79 ? 2.771 3.403 -14.331 1.00 95.06 79 SER A CA 1
ATOM 644 C C . SER A 1 79 ? 4.173 2.981 -14.783 1.00 95.06 79 SER A C 1
ATOM 646 O O . SER A 1 79 ? 4.600 3.283 -15.902 1.00 95.06 79 SER A O 1
ATOM 648 N N . ILE A 1 80 ? 4.923 2.299 -13.915 1.00 93.50 80 ILE A N 1
ATOM 649 C CA . ILE A 1 80 ? 6.236 1.749 -14.264 1.00 93.50 80 ILE A CA 1
ATOM 650 C C . ILE A 1 80 ? 6.092 0.667 -15.339 1.00 93.50 80 ILE A C 1
ATOM 652 O O . ILE A 1 80 ? 6.873 0.664 -16.293 1.00 93.50 80 ILE A O 1
ATOM 656 N N . ASN A 1 81 ? 5.113 -0.228 -15.200 1.00 92.94 81 ASN A N 1
ATOM 657 C CA . ASN A 1 81 ? 4.854 -1.296 -16.158 1.00 92.94 81 ASN A CA 1
ATOM 658 C C . ASN A 1 81 ? 4.506 -0.733 -17.544 1.00 92.94 81 ASN A C 1
ATOM 660 O O . ASN A 1 81 ? 5.086 -1.165 -18.538 1.00 92.94 81 ASN A O 1
ATOM 664 N N . ASP A 1 82 ? 3.666 0.299 -17.610 1.00 93.38 82 ASP A N 1
ATOM 665 C CA . ASP A 1 82 ? 3.307 0.969 -18.866 1.00 93.38 82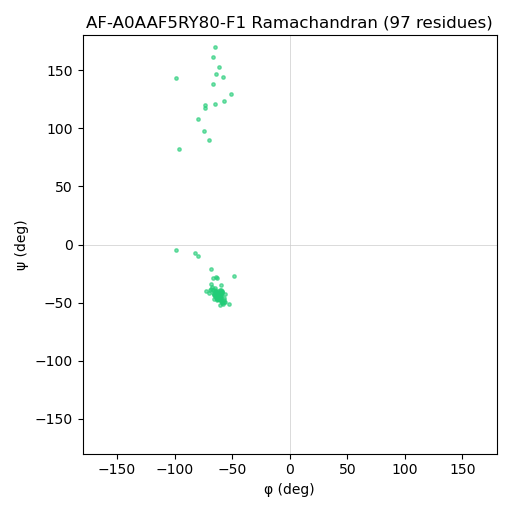 ASP A CA 1
ATOM 666 C C . ASP A 1 82 ? 4.516 1.633 -19.540 1.00 93.38 82 ASP A C 1
ATOM 668 O O . ASP A 1 82 ? 4.712 1.538 -20.759 1.00 93.38 82 ASP A O 1
ATOM 672 N N . LYS A 1 83 ? 5.382 2.281 -18.747 1.00 90.25 83 LYS A N 1
ATOM 673 C CA . LYS A 1 83 ? 6.632 2.878 -19.245 1.00 90.25 83 LYS A CA 1
ATOM 674 C C . LYS A 1 83 ? 7.591 1.815 -19.767 1.00 90.25 83 LYS A C 1
ATOM 676 O O . LYS A 1 83 ? 8.181 2.001 -20.831 1.00 90.25 83 LYS A O 1
ATOM 681 N N . TRP A 1 84 ? 7.737 0.705 -19.045 1.00 89.94 84 TRP A N 1
ATOM 682 C CA . TRP A 1 84 ? 8.550 -0.427 -19.480 1.00 89.94 84 TRP A CA 1
ATOM 683 C C . TRP A 1 84 ? 8.017 -1.028 -20.784 1.00 89.94 84 TRP A C 1
ATOM 685 O O . TRP A 1 84 ? 8.773 -1.209 -21.741 1.00 89.94 84 TRP A O 1
ATOM 695 N N . PHE A 1 85 ? 6.707 -1.262 -20.868 1.00 89.25 85 PHE A N 1
ATOM 696 C CA . PHE A 1 85 ? 6.057 -1.764 -22.073 1.00 89.25 85 PHE A CA 1
ATOM 697 C C . PHE A 1 85 ? 6.307 -0.837 -23.272 1.00 89.25 85 PHE A C 1
ATOM 699 O O . PHE A 1 85 ? 6.817 -1.279 -24.303 1.00 89.25 85 PHE A O 1
ATOM 706 N N . THR A 1 86 ? 6.084 0.468 -23.104 1.00 88.31 86 THR A N 1
ATOM 707 C CA . THR A 1 86 ? 6.363 1.481 -24.135 1.00 88.31 86 THR A CA 1
ATOM 708 C C . THR A 1 86 ? 7.829 1.455 -24.576 1.00 88.31 86 THR A C 1
ATOM 710 O O . THR A 1 86 ? 8.133 1.456 -25.771 1.00 88.31 86 THR A O 1
ATOM 713 N N . TYR A 1 87 ? 8.759 1.387 -23.621 1.00 85.12 87 TYR A N 1
ATOM 714 C CA . TYR A 1 87 ? 10.193 1.327 -23.897 1.00 85.12 87 TYR A CA 1
ATOM 715 C C . TYR A 1 87 ? 10.570 0.088 -24.726 1.00 85.12 87 TYR A C 1
ATOM 717 O O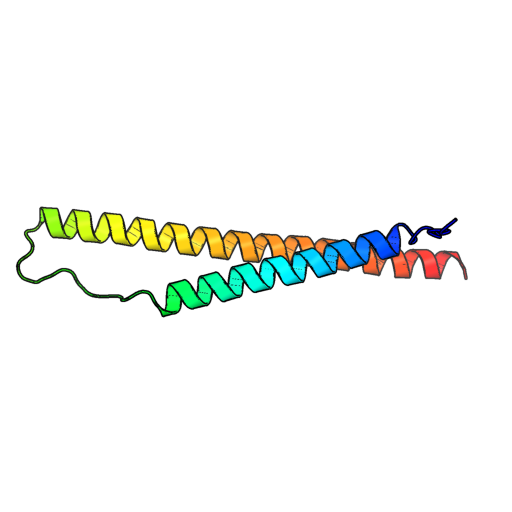 . TYR A 1 87 ? 11.280 0.194 -25.732 1.00 85.12 87 TYR A O 1
ATOM 725 N N . THR A 1 88 ? 10.055 -1.089 -24.360 1.00 85.75 88 THR A N 1
ATOM 726 C CA . THR A 1 88 ? 10.322 -2.329 -25.106 1.00 85.75 88 THR A CA 1
ATOM 727 C C . THR A 1 88 ? 9.767 -2.275 -26.534 1.00 85.75 88 THR A C 1
ATOM 729 O O . THR A 1 88 ? 10.473 -2.648 -27.477 1.00 85.75 88 THR A O 1
ATOM 732 N N . GLN A 1 89 ? 8.568 -1.718 -26.737 1.00 86.12 89 GLN A N 1
ATOM 733 C CA . GLN A 1 89 ? 7.998 -1.510 -28.073 1.00 86.12 89 GLN A CA 1
ATOM 734 C C . GLN A 1 89 ? 8.840 -0.558 -28.934 1.00 86.12 89 GLN A C 1
ATOM 736 O O . GLN A 1 89 ? 9.047 -0.814 -30.127 1.00 86.12 89 GLN A O 1
ATOM 741 N N . GLN A 1 90 ? 9.371 0.520 -28.349 1.00 83.06 90 GLN A N 1
ATOM 742 C CA . GLN A 1 90 ? 10.259 1.445 -29.056 1.00 83.06 90 GLN A CA 1
ATOM 743 C C . GLN A 1 90 ? 11.546 0.754 -29.516 1.00 83.06 90 GLN A C 1
ATOM 745 O O . GLN A 1 90 ? 11.962 0.945 -30.661 1.00 83.06 90 GLN A O 1
ATOM 750 N N . ILE A 1 91 ? 12.154 -0.096 -28.679 1.00 80.38 91 ILE A N 1
ATOM 751 C CA . ILE A 1 91 ? 13.338 -0.878 -29.071 1.00 80.38 91 ILE A CA 1
ATOM 752 C C . ILE A 1 91 ? 13.029 -1.773 -30.270 1.00 80.38 91 ILE A C 1
ATOM 754 O O . ILE A 1 91 ? 13.789 -1.777 -31.243 1.00 80.38 91 ILE A O 1
ATOM 758 N N . VAL A 1 92 ? 11.925 -2.524 -30.214 1.00 77.69 92 VAL A N 1
ATOM 759 C CA . VAL A 1 92 ? 11.512 -3.425 -31.302 1.00 77.69 92 VAL A CA 1
ATOM 760 C C . VAL A 1 92 ? 11.295 -2.639 -32.596 1.00 77.69 92 VAL A C 1
ATOM 762 O O . VAL A 1 92 ? 11.791 -3.031 -33.653 1.00 77.69 92 VAL A O 1
ATOM 765 N N . THR A 1 93 ? 10.623 -1.492 -32.510 1.00 77.06 93 THR A N 1
ATOM 766 C CA . THR A 1 93 ? 10.340 -0.629 -33.664 1.00 77.06 93 THR A CA 1
ATOM 767 C C . THR A 1 93 ? 11.618 -0.061 -34.283 1.00 77.06 93 THR A C 1
ATOM 769 O O . THR A 1 93 ? 11.779 -0.092 -35.501 1.00 77.06 93 THR A O 1
ATOM 772 N N . VAL A 1 94 ? 12.560 0.419 -33.464 1.00 75.69 94 VAL A N 1
ATOM 773 C CA . VAL A 1 94 ? 13.847 0.946 -33.946 1.00 75.69 94 VAL A CA 1
ATOM 774 C C . VAL A 1 94 ? 14.688 -0.146 -34.603 1.00 75.69 94 VAL A C 1
ATOM 776 O O . VAL A 1 94 ? 15.320 0.123 -35.621 1.00 75.69 94 VAL A O 1
ATOM 779 N N . LYS A 1 95 ? 14.692 -1.372 -34.064 1.00 71.25 95 LYS A N 1
ATOM 780 C CA . LYS A 1 95 ? 15.402 -2.500 -34.688 1.00 71.25 95 LYS A CA 1
ATOM 781 C C . LYS A 1 95 ? 14.833 -2.839 -36.067 1.00 71.25 95 LYS A C 1
ATOM 783 O O . LYS A 1 95 ? 15.612 -3.049 -36.985 1.00 71.25 95 LYS A O 1
ATOM 788 N N . ARG A 1 96 ? 13.505 -2.825 -36.232 1.00 65.44 96 ARG A N 1
ATOM 789 C CA . ARG A 1 96 ? 12.843 -3.116 -37.518 1.00 65.44 96 ARG A CA 1
ATOM 790 C C . ARG A 1 96 ? 13.099 -2.074 -38.609 1.00 65.44 96 ARG A C 1
ATOM 792 O O . ARG A 1 96 ? 13.087 -2.441 -39.766 1.00 65.44 96 ARG A O 1
ATOM 799 N N . ARG A 1 97 ? 13.330 -0.802 -38.262 1.00 64.25 97 ARG A N 1
ATOM 800 C CA . ARG A 1 97 ? 13.648 0.261 -39.244 1.00 64.25 97 ARG A CA 1
ATOM 801 C C . ARG A 1 97 ? 15.110 0.268 -39.712 1.00 64.25 97 ARG A C 1
ATOM 803 O O . ARG A 1 97 ? 15.454 1.059 -40.579 1.00 64.25 97 ARG A O 1
ATOM 810 N N . LYS A 1 98 ? 15.982 -0.512 -39.066 1.00 56.38 98 LYS A N 1
ATOM 811 C CA . LYS A 1 98 ? 17.415 -0.617 -39.395 1.00 56.38 98 LYS A CA 1
ATOM 812 C C . LYS A 1 98 ? 17.752 -1.846 -40.252 1.00 56.38 98 LYS A C 1
ATOM 814 O O . LYS A 1 98 ? 18.919 -2.011 -40.593 1.00 56.38 98 LYS A O 1
ATOM 819 N N . ILE A 1 99 ? 16.762 -2.698 -40.515 1.00 51.03 99 ILE A N 1
ATOM 820 C CA . ILE A 1 99 ? 16.801 -3.829 -41.452 1.00 51.03 99 ILE A CA 1
ATOM 821 C C . ILE A 1 99 ? 16.114 -3.349 -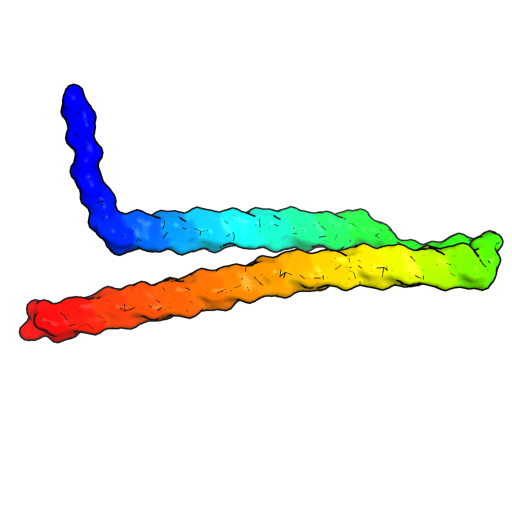42.726 1.00 51.03 99 ILE A C 1
ATOM 823 O O . ILE A 1 99 ? 16.635 -3.660 -43.813 1.00 51.03 99 ILE A O 1
#

Sequence (99 aa):
MTKFFGATSRELCLATLFANIQTTKEKLVNLLKEINSMEIKPPESSMTLEEKKDFYTIRKRLFEDKLQRIQLCVTTFESINDKWFTYTQQIVTVKRRKI

Radius of gyration: 23.16 Å; Cα contacts (8 Å, |Δi|>4): 20; chains: 1; bounding box: 61×22×72 Å

Solvent-accessible surface area (backbone atoms only — not comparable to full-atom values): 5827 Å² total; per-residue (Å²): 136,85,81,80,77,75,73,52,75,65,58,53,52,50,53,52,51,53,52,50,51,52,54,43,49,53,52,48,54,50,50,52,52,54,58,73,69,55,82,90,72,80,78,63,88,85,54,51,73,66,58,47,52,50,52,52,51,55,51,49,53,55,51,51,53,54,50,52,55,50,48,52,42,50,55,49,50,51,55,49,49,54,51,50,51,53,52,53,52,50,52,56,53,56,55,62,76,75,110

Mean predicted aligned error: 8.18 Å

Nearest PDB structures (foldseek):
  8to0-assembly1_BM  TM=6.709E-01  e=4.204E+00  Mus musculus
  5wkq-assembly1_A  TM=4.935E-01  e=1.810E+00  Shigella flexneri

Organism: Wuchereria bancrofti (NCBI:txid6293)

Secondary structure (DSSP, 8-state):
----PPPPHHHHHHHHHHHHHHHHHHHHHHHHHHHHT---PPPPTT--HHHHHHHHHHHHHHHHHHHHHHHHHHHHHHHHHHHHHHHHHHHHHHHHTT-